Protein AF-B9RLY6-F1 (afdb_monomer_lite)

pLDDT: mean 76.9, std 15.15, range [36.62, 94.56]

Sequence (60 aa):
MHLLSWEKICAPKSKGSLGLRKAMEINHVLLMKLGWNLISKPNALWVRVLLNKYNKKSYP

Radius of gyration: 18.49 Å; chains: 1; bounding box: 41×26×54 Å

Secondary structure (DSSP, 8-state):
-----HHHHHS-GGGTS--PPPHHHHHHHHHHHHHHHHHH-TTSHHHHHHHHHH------

Foldseek 3Di:
DPPPPLCQQCPCVVVVHVVNHRPVVVVVVVVVVVVVCLVVPCPDPVSVVVCVVPVPPPDD

Organism: Ricinus communis (NCBI:txid3988)

Structure (mmCIF, N/CA/C/O backbone):
data_AF-B9RLY6-F1
#
_entry.id   AF-B9RLY6-F1
#
loop_
_atom_site.group_PDB
_atom_site.id
_atom_site.type_symbol
_atom_site.label_atom_id
_atom_site.label_alt_id
_atom_site.label_comp_id
_atom_site.label_asym_id
_atom_site.label_entity_id
_atom_site.label_seq_id
_atom_site.pdbx_PDB_ins_code
_atom_site.Cartn_x
_atom_site.Cartn_y
_atom_site.Cartn_z
_atom_site.occupancy
_atom_site.B_iso_or_equiv
_atom_site.auth_seq_id
_atom_site.auth_comp_id
_atom_site.auth_asym_id
_atom_site.auth_atom_id
_atom_site.pdbx_PDB_model_num
ATOM 1 N N . MET A 1 1 ? 25.031 -17.193 -8.629 1.00 40.97 1 MET A N 1
ATOM 2 C CA . MET A 1 1 ? 23.626 -16.832 -8.921 1.00 40.97 1 MET A CA 1
ATOM 3 C C . MET A 1 1 ? 23.601 -15.428 -9.503 1.00 40.97 1 MET A C 1
ATOM 5 O O . MET A 1 1 ? 23.717 -14.464 -8.762 1.00 40.97 1 MET A O 1
ATOM 9 N N . HIS A 1 2 ? 23.551 -15.312 -10.829 1.00 52.69 2 HIS A N 1
ATOM 10 C CA . HIS A 1 2 ? 23.450 -14.017 -11.497 1.00 52.69 2 HIS A CA 1
ATOM 11 C C . HIS A 1 2 ? 21.984 -13.584 -11.401 1.00 52.69 2 HIS A C 1
ATOM 13 O O . HIS A 1 2 ? 21.139 -14.171 -12.076 1.00 52.69 2 HIS A O 1
ATOM 19 N N . LEU A 1 3 ? 21.653 -12.623 -10.530 1.00 59.09 3 LEU A N 1
ATOM 20 C CA . LEU A 1 3 ? 20.341 -11.981 -10.583 1.00 59.09 3 LEU A CA 1
ATOM 21 C C . LEU A 1 3 ? 20.211 -11.392 -11.988 1.00 59.09 3 LEU A C 1
ATOM 23 O O . LEU A 1 3 ? 20.918 -10.454 -12.357 1.00 59.09 3 LEU A O 1
ATOM 27 N N . LEU A 1 4 ? 19.370 -12.005 -12.818 1.00 60.97 4 LEU A N 1
ATOM 28 C CA . LEU A 1 4 ? 18.944 -11.401 -14.067 1.00 60.97 4 LEU A CA 1
ATOM 29 C C . LEU A 1 4 ? 18.363 -10.041 -13.691 1.00 60.97 4 LEU A C 1
ATOM 31 O O . LEU A 1 4 ? 17.442 -9.978 -12.878 1.00 60.97 4 LEU A O 1
ATOM 35 N N . SER A 1 5 ? 18.951 -8.961 -14.216 1.00 66.75 5 SER A N 1
ATOM 36 C CA . SER A 1 5 ? 18.470 -7.611 -13.936 1.00 66.75 5 SER A CA 1
ATOM 37 C C . SER A 1 5 ? 16.969 -7.581 -14.208 1.00 66.75 5 SER A C 1
ATOM 39 O O . SER A 1 5 ? 16.532 -7.847 -15.333 1.00 66.75 5 SER A O 1
ATOM 41 N N . TRP A 1 6 ? 16.178 -7.290 -13.173 1.00 67.06 6 TRP A N 1
ATOM 42 C CA . TRP A 1 6 ? 14.722 -7.189 -13.264 1.00 67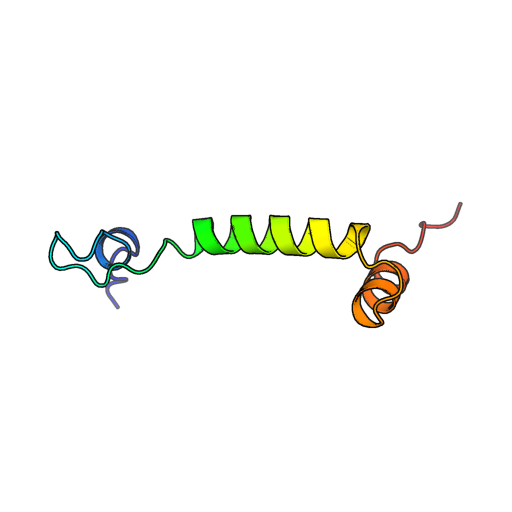.06 6 TRP A CA 1
ATOM 43 C C . TRP A 1 6 ? 14.296 -6.213 -14.367 1.00 67.06 6 TRP A C 1
ATOM 45 O O . TRP A 1 6 ? 13.222 -6.365 -14.939 1.00 67.06 6 TRP A O 1
ATOM 55 N N . GLU A 1 7 ? 15.169 -5.277 -14.744 1.00 65.00 7 GLU A N 1
ATOM 56 C CA . GLU A 1 7 ? 14.981 -4.373 -15.877 1.00 65.00 7 GLU A CA 1
ATOM 57 C C . GLU A 1 7 ? 14.939 -5.094 -17.230 1.00 65.00 7 GLU A C 1
ATOM 59 O O . GLU A 1 7 ? 14.107 -4.752 -18.068 1.00 65.00 7 GLU A O 1
ATOM 64 N N . LYS A 1 8 ? 15.766 -6.128 -17.441 1.00 65.50 8 LYS A N 1
ATOM 65 C CA . LYS A 1 8 ? 15.734 -6.940 -18.671 1.00 65.50 8 LYS A CA 1
ATOM 66 C C . LYS A 1 8 ? 14.484 -7.808 -18.751 1.00 65.50 8 LYS A C 1
ATOM 68 O O . LYS A 1 8 ? 13.980 -8.025 -19.846 1.00 65.50 8 LYS A O 1
ATOM 73 N N . ILE A 1 9 ? 13.973 -8.293 -17.621 1.00 64.69 9 ILE A N 1
ATOM 74 C CA . ILE A 1 9 ? 12.752 -9.114 -17.584 1.00 64.69 9 ILE A CA 1
ATOM 75 C C . ILE A 1 9 ? 11.506 -8.235 -17.768 1.00 64.69 9 ILE A C 1
ATOM 77 O O . ILE A 1 9 ? 10.570 -8.628 -18.469 1.00 64.69 9 ILE A O 1
ATOM 81 N N . CYS A 1 10 ? 11.514 -7.038 -17.172 1.00 65.75 10 CYS A N 1
ATOM 82 C CA . CYS A 1 10 ? 10.385 -6.113 -17.208 1.00 65.75 10 CYS A CA 1
ATOM 83 C C . CYS A 1 10 ? 10.348 -5.206 -18.447 1.00 65.75 10 CYS A C 1
ATOM 85 O O . CYS A 1 10 ? 9.438 -4.391 -18.599 1.00 65.75 10 CYS A O 1
ATOM 87 N N . ALA A 1 11 ? 11.338 -5.312 -19.335 1.00 67.19 11 ALA A N 1
ATOM 88 C CA . ALA A 1 11 ? 11.313 -4.604 -20.603 1.00 67.19 11 ALA A CA 1
ATOM 89 C C . ALA A 1 11 ? 10.153 -5.108 -21.493 1.00 67.19 11 ALA A C 1
ATOM 91 O O . ALA A 1 11 ? 9.736 -6.265 -21.373 1.00 67.19 11 ALA A O 1
ATOM 92 N N . PRO A 1 12 ? 9.611 -4.255 -22.383 1.00 61.59 12 PRO A N 1
ATOM 93 C CA . PRO A 1 12 ? 8.458 -4.594 -23.215 1.00 61.59 12 PRO A CA 1
ATOM 94 C C . PRO A 1 12 ? 8.703 -5.842 -24.071 1.00 61.59 12 PRO A C 1
ATOM 96 O O . PRO A 1 12 ? 9.811 -6.036 -24.576 1.00 61.59 12 PRO A O 1
ATOM 99 N N . LYS A 1 13 ? 7.652 -6.642 -24.319 1.00 62.78 13 LYS A N 1
ATOM 100 C CA . LYS A 1 13 ? 7.742 -7.845 -25.173 1.00 62.78 13 LYS A CA 1
ATOM 101 C C . LYS A 1 13 ? 8.304 -7.560 -26.569 1.00 62.78 13 LYS A C 1
ATOM 103 O O . LYS A 1 13 ? 8.958 -8.421 -27.146 1.00 62.78 13 LYS A O 1
ATOM 108 N N . SER A 1 14 ? 8.116 -6.341 -27.081 1.00 65.62 14 SER A N 1
ATOM 109 C CA . SER A 1 14 ? 8.666 -5.897 -28.368 1.00 65.62 14 SER A CA 1
ATOM 110 C C . SER A 1 14 ? 10.197 -5.912 -28.439 1.00 65.62 14 SER A C 1
ATOM 112 O O . SER A 1 14 ? 10.744 -5.903 -29.534 1.00 65.62 14 SER A O 1
ATOM 114 N N . LYS A 1 15 ? 10.898 -5.962 -27.298 1.00 65.19 15 LYS A N 1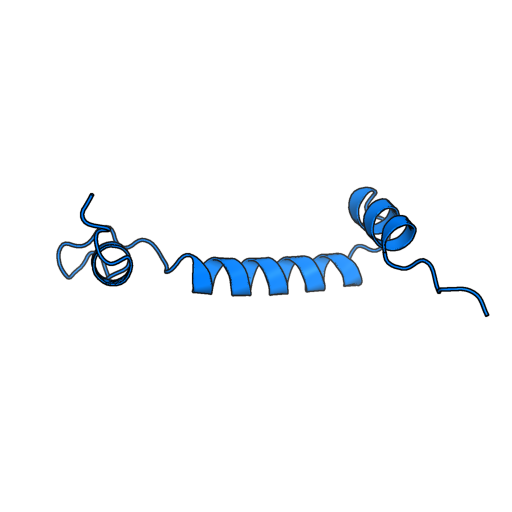
ATOM 115 C CA . LYS A 1 15 ? 12.365 -6.054 -27.223 1.00 65.19 15 LYS A CA 1
ATOM 116 C C . LYS A 1 15 ? 12.884 -7.467 -26.906 1.00 65.19 15 LYS A C 1
ATOM 118 O O . LYS A 1 15 ? 14.047 -7.609 -26.547 1.00 65.19 15 LYS A O 1
ATOM 123 N N . GLY A 1 16 ? 12.047 -8.506 -27.012 1.00 60.91 16 GLY A N 1
ATOM 124 C CA . GLY A 1 16 ? 12.441 -9.895 -26.717 1.00 60.91 16 GLY A CA 1
ATOM 125 C C . GLY A 1 16 ? 12.489 -10.238 -25.221 1.00 60.91 16 GLY A C 1
ATOM 126 O O . GLY A 1 16 ? 13.012 -11.278 -24.831 1.00 60.91 16 GLY A O 1
ATOM 127 N N . SER A 1 17 ? 11.936 -9.363 -24.381 1.00 65.38 17 SER A N 1
ATOM 128 C CA . SER A 1 17 ? 11.812 -9.529 -22.932 1.00 65.38 17 SER A CA 1
ATOM 129 C C . SER A 1 17 ? 10.441 -10.086 -22.540 1.00 65.38 17 SER A C 1
ATOM 131 O O . SER A 1 17 ? 9.510 -10.105 -23.343 1.00 65.38 17 SER A O 1
ATOM 133 N N . LEU A 1 18 ? 10.271 -10.523 -21.287 1.00 68.06 18 LEU A N 1
ATOM 134 C CA . LEU A 1 18 ? 9.028 -11.173 -20.847 1.00 68.06 18 LEU A CA 1
ATOM 135 C C . LEU A 1 18 ? 7.827 -10.205 -20.790 1.00 68.06 18 LEU A C 1
ATOM 137 O O . LEU A 1 18 ? 6.675 -10.645 -20.795 1.00 68.06 18 LEU A O 1
ATOM 141 N N . GLY A 1 19 ? 8.077 -8.889 -20.768 1.00 64.69 19 GLY A N 1
ATOM 142 C CA . GLY A 1 19 ? 7.032 -7.865 -20.717 1.00 64.69 19 GLY A CA 1
ATOM 143 C C . GLY A 1 19 ? 6.285 -7.821 -19.393 1.00 64.69 19 GLY A C 1
ATOM 144 O O . GLY A 1 19 ? 5.152 -7.343 -19.347 1.00 64.69 19 GLY A O 1
ATOM 145 N N . LEU A 1 20 ? 6.887 -8.349 -18.325 1.00 67.12 20 LEU A N 1
ATOM 146 C CA . LEU A 1 20 ? 6.335 -8.215 -16.985 1.00 67.12 20 LEU A CA 1
ATOM 147 C C . LEU A 1 20 ? 6.397 -6.743 -16.576 1.00 67.12 20 LEU A C 1
ATOM 149 O O . LEU A 1 20 ? 7.397 -6.071 -16.800 1.00 67.12 20 LEU A O 1
ATOM 153 N N . ARG A 1 21 ? 5.334 -6.205 -15.978 1.00 68.06 21 ARG A N 1
ATOM 154 C CA . ARG A 1 21 ? 5.435 -4.863 -15.392 1.00 68.06 21 ARG A CA 1
ATOM 155 C C . ARG A 1 21 ? 6.393 -4.918 -14.206 1.00 68.06 21 ARG A C 1
ATOM 157 O O . ARG A 1 21 ? 6.422 -5.921 -13.490 1.00 68.06 21 ARG A O 1
ATOM 164 N N . LYS A 1 22 ? 7.163 -3.848 -13.990 1.00 74.50 22 LYS A N 1
ATOM 165 C CA . LYS A 1 22 ? 8.097 -3.779 -12.861 1.00 74.50 22 LYS A CA 1
ATOM 166 C C . LYS A 1 22 ? 7.327 -4.039 -11.569 1.00 74.50 22 LYS A C 1
ATOM 168 O O . LYS A 1 22 ? 6.343 -3.358 -11.286 1.00 74.50 22 LYS A O 1
ATOM 173 N N . ALA A 1 23 ? 7.780 -5.010 -10.777 1.00 76.25 23 ALA A N 1
ATOM 174 C CA . ALA A 1 23 ? 7.122 -5.377 -9.522 1.00 76.25 23 ALA A CA 1
ATOM 175 C C . ALA A 1 23 ? 6.959 -4.165 -8.588 1.00 76.25 23 ALA A C 1
ATOM 177 O O . ALA A 1 23 ? 5.940 -4.034 -7.920 1.00 76.25 23 ALA A O 1
ATOM 178 N N . MET A 1 24 ? 7.920 -3.236 -8.617 1.00 78.50 24 MET A N 1
ATOM 179 C CA . MET A 1 24 ? 7.856 -1.961 -7.902 1.00 78.50 24 MET A CA 1
ATOM 180 C C . MET A 1 24 ? 6.668 -1.087 -8.342 1.00 78.50 24 MET A C 1
ATOM 182 O O . MET A 1 24 ? 5.946 -0.565 -7.498 1.00 78.50 24 MET A O 1
ATOM 186 N N . GLU A 1 25 ? 6.419 -0.968 -9.649 1.00 79.25 25 GLU A N 1
ATOM 187 C CA . GLU A 1 25 ? 5.291 -0.193 -10.185 1.00 79.25 25 GLU A CA 1
ATOM 188 C C . GLU A 1 25 ? 3.952 -0.846 -9.834 1.00 79.25 25 GLU A C 1
ATOM 190 O O . GLU A 1 25 ? 3.021 -0.165 -9.405 1.00 79.25 25 GLU A O 1
ATOM 195 N N . ILE A 1 26 ? 3.861 -2.176 -9.955 1.00 82.06 26 ILE A N 1
ATOM 196 C CA . ILE A 1 26 ? 2.660 -2.915 -9.548 1.00 82.06 26 ILE A CA 1
ATOM 197 C C . ILE A 1 26 ? 2.421 -2.740 -8.047 1.00 82.06 26 ILE A C 1
ATOM 199 O O . ILE A 1 26 ? 1.288 -2.494 -7.646 1.00 82.06 26 ILE A O 1
ATOM 203 N N . ASN A 1 27 ? 3.466 -2.815 -7.221 1.00 88.50 27 ASN A N 1
ATOM 204 C CA . ASN A 1 27 ? 3.342 -2.624 -5.782 1.00 88.50 27 ASN A CA 1
ATOM 205 C C . ASN A 1 27 ? 2.800 -1.229 -5.444 1.00 88.50 27 ASN A C 1
ATOM 207 O O . ASN A 1 27 ? 1.874 -1.125 -4.650 1.00 88.50 27 ASN A O 1
ATOM 211 N N . HIS A 1 28 ? 3.282 -0.165 -6.098 1.00 88.69 28 HIS A N 1
ATOM 212 C CA . HIS A 1 28 ? 2.715 1.176 -5.917 1.00 88.69 28 HIS A CA 1
ATOM 213 C C . HIS A 1 28 ? 1.228 1.241 -6.278 1.00 88.69 28 HIS A C 1
ATOM 215 O O . HIS A 1 28 ? 0.431 1.753 -5.492 1.00 88.69 28 HIS A O 1
ATOM 221 N N . VAL A 1 29 ? 0.827 0.678 -7.419 1.00 90.31 29 VAL A N 1
ATOM 222 C CA . VAL A 1 29 ? -0.589 0.653 -7.820 1.00 90.31 29 VAL A CA 1
ATOM 223 C C . VAL A 1 29 ? -1.430 -0.165 -6.836 1.00 90.31 29 VAL A C 1
ATOM 225 O O . VAL A 1 29 ? -2.537 0.242 -6.481 1.00 90.31 29 VAL A O 1
ATOM 228 N N . LEU A 1 30 ? -0.915 -1.301 -6.360 1.00 89.75 30 LEU A N 1
ATOM 229 C CA . LEU A 1 30 ? -1.586 -2.136 -5.366 1.00 89.75 30 LEU A CA 1
ATOM 230 C C . LEU A 1 30 ? -1.723 -1.416 -4.025 1.00 89.75 30 LEU A C 1
ATOM 232 O O . LEU A 1 30 ? -2.796 -1.479 -3.433 1.00 89.75 30 LEU A O 1
ATOM 236 N N . LEU A 1 31 ? -0.695 -0.692 -3.580 1.00 92.75 31 LEU A N 1
ATOM 237 C CA . LEU A 1 31 ? -0.736 0.129 -2.370 1.00 92.75 31 LEU A CA 1
ATOM 238 C C . LEU A 1 31 ? -1.763 1.259 -2.493 1.00 92.75 31 LEU A C 1
ATOM 240 O O . LEU A 1 31 ? -2.576 1.437 -1.589 1.00 92.75 31 LEU A O 1
ATOM 244 N N . MET A 1 32 ? -1.798 1.968 -3.624 1.00 94.25 32 MET A N 1
ATOM 245 C CA . MET A 1 32 ? -2.812 2.999 -3.882 1.00 94.25 32 MET A CA 1
ATOM 246 C C . MET A 1 32 ? -4.225 2.408 -3.882 1.00 94.25 32 MET A C 1
ATOM 248 O O . MET A 1 32 ? -5.124 2.937 -3.229 1.00 94.25 32 MET A O 1
ATOM 252 N N . LYS A 1 33 ? -4.424 1.270 -4.559 1.00 93.38 33 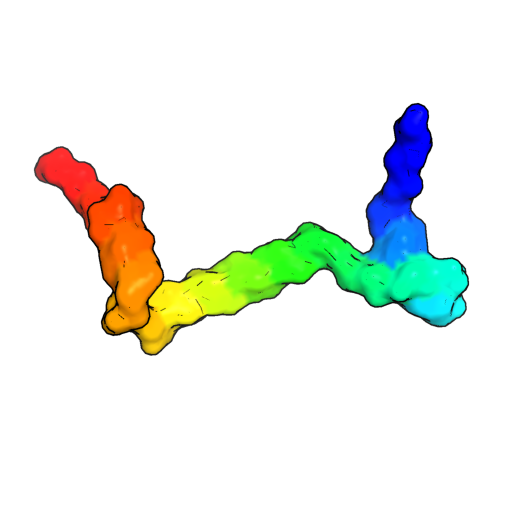LYS A N 1
ATOM 253 C CA . LYS A 1 33 ? -5.712 0.562 -4.587 1.00 93.38 33 LYS A CA 1
ATOM 254 C C . LYS A 1 33 ? -6.115 0.060 -3.19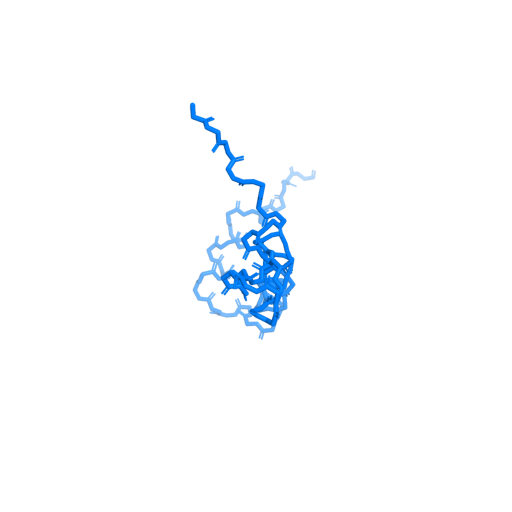9 1.00 93.38 33 LYS A C 1
ATOM 256 O O . LYS A 1 33 ? -7.297 0.088 -2.858 1.00 93.38 33 LYS A O 1
ATOM 261 N N . LEU A 1 34 ? -5.155 -0.401 -2.401 1.00 92.62 34 LEU A N 1
ATOM 262 C CA . LEU A 1 34 ? -5.375 -0.844 -1.028 1.00 92.62 34 LEU A CA 1
ATOM 263 C C . LEU A 1 34 ? -5.793 0.328 -0.134 1.00 92.62 34 LEU A C 1
ATOM 265 O O . LEU A 1 34 ? -6.795 0.208 0.566 1.00 92.62 34 LEU A O 1
ATOM 269 N N . GLY A 1 35 ? -5.086 1.459 -0.208 1.00 92.69 35 GLY A N 1
ATOM 270 C CA . GLY A 1 35 ? -5.429 2.685 0.518 1.00 92.69 35 GLY A CA 1
ATOM 271 C C . GLY A 1 35 ? -6.804 3.228 0.129 1.00 92.69 35 GLY A C 1
ATOM 272 O O . GLY A 1 35 ? -7.612 3.544 0.998 1.00 92.69 35 GLY A O 1
ATOM 273 N N . TRP A 1 36 ? -7.127 3.234 -1.166 1.00 94.56 36 TRP A N 1
ATOM 274 C CA . TRP A 1 36 ? -8.464 3.601 -1.637 1.00 94.56 36 TRP A CA 1
ATOM 275 C C . TRP A 1 36 ? -9.544 2.673 -1.069 1.00 94.56 36 TRP A C 1
ATOM 277 O O . TRP A 1 36 ? -10.532 3.140 -0.514 1.00 94.56 36 TRP A O 1
ATOM 287 N N . ASN A 1 37 ? -9.341 1.351 -1.127 1.00 92.75 37 ASN A N 1
ATOM 288 C CA . ASN A 1 37 ? -10.292 0.391 -0.561 1.00 92.75 37 ASN A CA 1
ATOM 289 C C . ASN A 1 37 ? -10.454 0.532 0.957 1.00 92.75 37 ASN A C 1
ATOM 291 O O . ASN A 1 37 ? -11.549 0.288 1.462 1.00 92.75 37 ASN A O 1
ATOM 295 N N . LEU A 1 38 ? -9.395 0.918 1.672 1.00 90.81 38 LEU A N 1
ATOM 296 C CA . LEU A 1 38 ? -9.452 1.180 3.108 1.00 90.81 38 LEU A CA 1
ATOM 297 C C . LEU A 1 38 ? -10.439 2.314 3.426 1.00 90.81 38 LEU A C 1
ATOM 299 O O . LEU A 1 38 ? -11.210 2.202 4.375 1.00 90.81 38 LEU A O 1
ATOM 303 N N . ILE A 1 39 ? -10.450 3.365 2.600 1.00 90.94 39 ILE A N 1
ATOM 304 C CA . ILE A 1 39 ? -11.328 4.534 2.754 1.00 90.94 39 ILE A CA 1
ATOM 305 C C . ILE A 1 39 ? -12.737 4.239 2.220 1.00 90.94 39 ILE A C 1
ATOM 307 O O . ILE A 1 39 ? -13.727 4.553 2.874 1.00 90.94 39 ILE A O 1
ATOM 311 N N . SER A 1 40 ? -12.852 3.619 1.043 1.00 94.38 40 SER A N 1
ATOM 312 C CA . SER A 1 40 ? -14.145 3.387 0.386 1.00 94.38 40 SER A CA 1
ATOM 313 C C . SER A 1 40 ? -14.953 2.232 0.983 1.00 94.38 40 SER A C 1
ATOM 315 O O . SER A 1 40 ? -16.160 2.163 0.760 1.00 94.38 40 SER A O 1
ATOM 317 N N . LYS A 1 41 ? -14.318 1.288 1.695 1.00 92.81 41 LYS A N 1
ATOM 318 C CA . LYS A 1 41 ? -14.983 0.088 2.241 1.00 92.81 41 LYS A CA 1
ATOM 319 C C . LYS A 1 41 ? -14.720 -0.093 3.742 1.00 92.81 41 LYS A C 1
ATOM 321 O O . LYS A 1 41 ? -14.257 -1.162 4.146 1.00 92.81 41 LYS A O 1
ATOM 326 N N . PRO A 1 42 ? -15.079 0.886 4.594 1.00 87.00 42 PRO A N 1
ATOM 327 C CA . PRO A 1 42 ? -14.778 0.842 6.028 1.00 87.00 42 PRO A CA 1
ATOM 328 C C . PRO A 1 42 ? -15.430 -0.350 6.750 1.00 87.00 42 PRO A C 1
ATOM 330 O O . PRO A 1 42 ? -14.906 -0.845 7.744 1.00 87.00 42 PRO A O 1
ATOM 333 N N . ASN A 1 43 ? -16.549 -0.856 6.224 1.00 90.06 43 ASN A N 1
ATOM 334 C CA . ASN A 1 43 ? -17.302 -1.962 6.820 1.00 90.06 43 ASN A CA 1
ATOM 335 C C . ASN A 1 43 ? -16.777 -3.355 6.442 1.00 90.06 43 ASN A C 1
ATOM 337 O O . ASN A 1 43 ? -17.245 -4.352 6.997 1.00 90.06 43 ASN A O 1
ATOM 341 N N . ALA A 1 44 ? -15.817 -3.457 5.517 1.00 92.38 44 ALA A N 1
ATOM 342 C CA . ALA A 1 44 ? -15.229 -4.745 5.172 1.00 92.38 44 ALA A CA 1
ATOM 343 C C . ALA A 1 44 ? -14.493 -5.334 6.388 1.00 92.38 44 ALA A C 1
ATOM 345 O O . ALA A 1 44 ? -13.772 -4.629 7.094 1.00 92.38 44 ALA A O 1
ATOM 346 N N . LEU A 1 45 ? -14.648 -6.642 6.624 1.00 93.19 45 LEU A N 1
ATOM 347 C CA . LEU A 1 45 ? -14.084 -7.311 7.803 1.00 93.19 45 LEU A CA 1
ATOM 348 C C . LEU A 1 45 ? -12.573 -7.077 7.932 1.00 93.19 45 LEU A C 1
ATOM 350 O O . LEU A 1 45 ? -12.093 -6.727 9.006 1.00 93.19 45 LEU A O 1
ATOM 354 N N . TRP A 1 46 ? -11.833 -7.206 6.828 1.00 92.62 46 TRP A N 1
ATOM 355 C CA . TRP A 1 46 ? -10.387 -6.988 6.818 1.00 92.62 46 TRP A CA 1
ATOM 356 C C . TRP A 1 46 ? -10.014 -5.535 7.148 1.00 92.62 46 TRP A C 1
ATOM 358 O O . TRP A 1 46 ? -9.042 -5.329 7.864 1.00 92.62 46 TRP A O 1
ATOM 368 N N . VAL A 1 47 ? -10.802 -4.542 6.709 1.00 91.94 47 VAL A N 1
ATOM 369 C CA . VAL A 1 47 ? -10.587 -3.123 7.050 1.00 91.94 47 VAL A CA 1
ATOM 370 C C . VAL A 1 47 ? -10.797 -2.904 8.542 1.00 91.94 47 VAL A C 1
ATOM 372 O O . VAL A 1 47 ? -9.940 -2.321 9.198 1.00 91.94 47 VAL A O 1
ATOM 375 N N . ARG A 1 48 ? -11.882 -3.441 9.109 1.00 91.44 48 ARG A N 1
ATOM 376 C CA . ARG A 1 48 ? -12.163 -3.357 10.551 1.00 91.44 48 ARG A CA 1
ATOM 377 C C . ARG A 1 48 ? -11.070 -4.017 11.386 1.00 91.44 48 ARG A C 1
ATOM 379 O O . ARG A 1 48 ? -10.645 -3.446 12.383 1.00 91.44 48 ARG A O 1
ATOM 386 N N . VAL A 1 49 ? -10.594 -5.195 10.981 1.00 92.62 49 VAL A N 1
ATOM 387 C CA . VAL A 1 49 ? -9.482 -5.888 11.653 1.00 92.62 49 VAL A CA 1
ATOM 388 C C . VAL A 1 49 ? -8.197 -5.065 11.562 1.00 92.62 49 VAL A C 1
ATOM 390 O O . VAL A 1 49 ? -7.510 -4.894 12.567 1.00 92.62 49 VAL A O 1
ATOM 393 N N . LEU A 1 50 ? -7.888 -4.520 10.383 1.00 90.38 50 LEU A N 1
ATOM 394 C CA . LEU A 1 50 ? -6.691 -3.715 10.155 1.00 90.38 50 LEU A CA 1
ATOM 395 C C . LEU A 1 50 ? -6.721 -2.422 10.987 1.00 90.38 50 LEU A C 1
ATOM 397 O O . LEU A 1 50 ? -5.761 -2.126 11.693 1.00 90.38 50 LEU A O 1
ATOM 401 N N . LEU A 1 51 ? -7.845 -1.702 10.990 1.00 88.31 51 LEU A N 1
ATOM 402 C CA . LEU A 1 51 ? -8.043 -0.514 11.822 1.00 88.31 51 LEU A CA 1
ATOM 403 C C . LEU A 1 51 ? -8.014 -0.865 13.316 1.00 88.31 51 LEU A C 1
ATOM 405 O O . LEU A 1 51 ? -7.314 -0.214 14.075 1.00 88.31 51 LEU A O 1
ATOM 409 N N . ASN A 1 52 ? -8.663 -1.935 13.767 1.00 88.31 52 ASN A N 1
ATOM 410 C CA . ASN A 1 52 ? -8.586 -2.327 15.180 1.00 88.31 52 ASN A CA 1
ATOM 411 C C . ASN A 1 52 ? -7.176 -2.748 15.620 1.00 88.31 52 ASN A C 1
ATOM 413 O O . ASN A 1 52 ? -6.850 -2.652 16.803 1.00 88.31 52 ASN A O 1
ATOM 417 N N . LYS A 1 53 ? -6.339 -3.237 14.698 1.00 88.31 53 LYS A N 1
ATOM 418 C CA . LYS A 1 53 ? -4.957 -3.629 14.99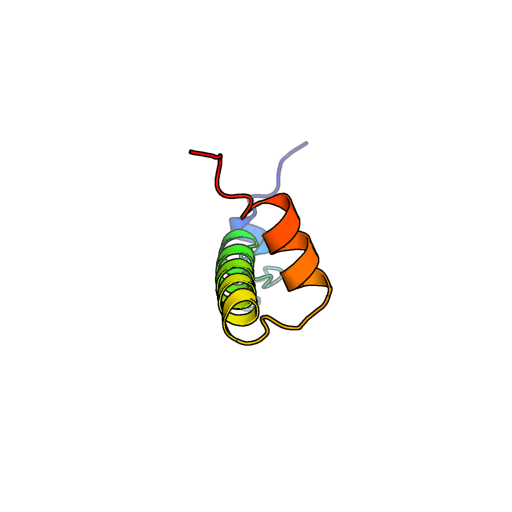0 1.00 88.31 53 LYS A CA 1
ATOM 419 C C . LYS A 1 53 ? -4.002 -2.433 14.999 1.00 88.31 53 LYS A C 1
ATOM 421 O O . LYS A 1 53 ? -3.173 -2.350 15.899 1.00 88.31 53 LYS A O 1
ATOM 426 N N . TYR A 1 54 ? -4.116 -1.539 14.015 1.00 86.31 54 TYR A N 1
ATOM 427 C CA . TYR A 1 54 ? -3.132 -0.477 13.753 1.00 86.31 54 TYR A CA 1
ATOM 428 C C . TYR A 1 54 ? -3.651 0.945 13.994 1.00 86.31 54 TYR A C 1
ATOM 430 O O . TYR A 1 54 ? -2.857 1.841 14.239 1.00 86.31 54 TYR A O 1
ATOM 438 N N . ASN A 1 55 ? -4.968 1.153 13.968 1.00 75.38 55 ASN A N 1
ATOM 439 C CA . ASN A 1 55 ? -5.638 2.403 14.346 1.00 75.38 55 ASN A CA 1
ATOM 440 C C . ASN A 1 55 ? -6.112 2.364 15.811 1.00 75.38 55 ASN A C 1
ATOM 442 O O . ASN A 1 55 ? -7.083 3.022 16.190 1.00 75.38 55 ASN A O 1
ATOM 446 N N . LYS A 1 56 ? -5.421 1.594 16.664 1.00 65.44 56 LYS A N 1
ATOM 447 C CA . LYS A 1 56 ? -5.460 1.863 18.099 1.00 65.44 56 LYS A CA 1
ATOM 448 C C . LYS A 1 56 ? -4.785 3.213 18.264 1.00 65.44 56 LYS A C 1
ATOM 450 O O . LYS A 1 56 ? -3.564 3.290 18.173 1.00 65.44 56 LYS A O 1
ATOM 455 N N . LYS A 1 57 ? -5.577 4.270 18.463 1.00 62.25 57 LYS A N 1
ATOM 456 C CA . LYS A 1 57 ? -5.076 5.479 19.115 1.00 62.25 57 LYS A CA 1
ATOM 457 C C . LYS A 1 57 ? -4.265 4.987 20.312 1.00 62.25 57 LYS A C 1
ATOM 459 O O . LYS A 1 57 ? -4.837 4.355 21.201 1.00 6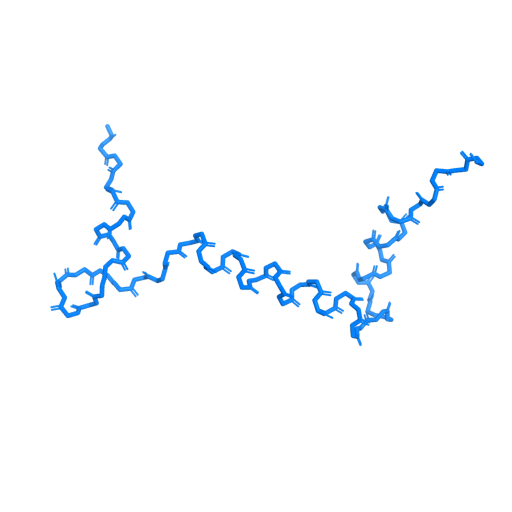2.25 57 LYS A O 1
ATOM 464 N N . SER A 1 58 ? -2.947 5.174 20.286 1.00 56.81 58 SER A N 1
ATOM 465 C CA . SER A 1 58 ? -2.186 5.177 21.528 1.00 56.81 58 SER A CA 1
ATOM 466 C C . SER A 1 58 ? -2.923 6.150 22.443 1.00 56.81 58 SER A C 1
ATOM 468 O O . SER A 1 58 ? -3.074 7.316 22.097 1.00 56.81 58 SER A O 1
ATOM 470 N N . TYR A 1 59 ? -3.522 5.624 23.508 1.00 36.62 59 TYR A N 1
ATOM 471 C CA . TYR A 1 59 ? -4.068 6.404 24.616 1.00 36.62 59 TYR A CA 1
ATOM 472 C C . TYR A 1 59 ? -2.928 7.197 25.286 1.00 36.62 59 TYR A C 1
ATOM 474 O O . TYR A 1 59 ? -1.800 6.695 25.259 1.00 36.62 59 TYR A O 1
ATOM 482 N N . PRO A 1 60 ? -3.235 8.194 26.136 1.00 49.53 60 PRO A N 1
ATOM 483 C CA . PRO A 1 60 ? -3.879 9.492 25.887 1.00 49.53 60 PRO A CA 1
ATOM 484 C C . PRO A 1 60 ? -2.976 10.517 25.169 1.00 49.53 60 PRO A C 1
ATOM 486 O O . PRO A 1 60 ? -1.749 10.291 25.087 1.00 49.53 60 PRO A O 1
#